Protein AF-A0A539DQ31-F1 (afdb_monomer_lite)

Foldseek 3Di:
DDPVVVVVVVCVVVVVVVCVDPQNVCVVVVNHDPVNVVVVVVD

Sequence (43 aa):
MTFYEQLYAATQPARTELLTIPLLKAGVAGRLSRETYLAFLTE

Structure (mmCIF, N/CA/C/O backbone):
data_AF-A0A539DQ31-F1
#
_entry.id   AF-A0A539DQ31-F1
#
loop_
_atom_site.group_PDB
_atom_site.id
_atom_site.type_symbol
_atom_site.label_atom_id
_atom_site.label_alt_id
_atom_site.label_comp_id
_atom_site.label_asym_id
_atom_site.label_entity_id
_atom_site.label_seq_id
_atom_site.pdbx_PDB_ins_code
_atom_site.Cartn_x
_atom_site.Cartn_y
_atom_site.Cartn_z
_atom_site.occupancy
_atom_site.B_iso_or_equiv
_atom_site.auth_seq_id
_atom_site.auth_comp_id
_atom_site.auth_asym_id
_atom_site.auth_atom_id
_atom_site.pdbx_PDB_model_num
ATOM 1 N N . MET A 1 1 ? -22.554 -2.715 13.176 1.00 71.50 1 MET A N 1
ATOM 2 C CA . MET A 1 1 ? -21.217 -2.667 12.558 1.00 71.50 1 MET A CA 1
ATOM 3 C C . MET A 1 1 ? -20.261 -3.522 13.368 1.00 71.50 1 MET A C 1
ATOM 5 O O . MET A 1 1 ? -20.195 -3.341 14.580 1.00 71.50 1 MET A O 1
ATOM 9 N N . THR A 1 2 ? -19.554 -4.445 12.727 1.00 97.50 2 THR A N 1
ATOM 10 C CA . THR A 1 2 ? -18.504 -5.271 13.337 1.00 97.50 2 THR A CA 1
ATOM 11 C C . THR A 1 2 ? -17.253 -4.439 13.633 1.00 97.50 2 THR A C 1
ATOM 13 O O . THR A 1 2 ? -17.055 -3.369 13.057 1.00 97.50 2 THR A O 1
ATOM 16 N N . PHE A 1 3 ? -16.374 -4.933 14.509 1.00 97.25 3 PHE A N 1
ATOM 17 C CA . PHE A 1 3 ? -15.071 -4.304 14.764 1.00 97.25 3 PHE A CA 1
ATOM 18 C C . PHE A 1 3 ? -14.242 -4.143 13.477 1.00 97.25 3 PHE A C 1
ATOM 20 O O . PHE A 1 3 ? -13.617 -3.108 13.261 1.00 97.25 3 PHE A O 1
ATOM 27 N N . TYR A 1 4 ? -14.308 -5.128 12.575 1.00 97.50 4 TYR A N 1
ATOM 28 C CA . TYR A 1 4 ? -13.662 -5.047 11.266 1.00 97.50 4 TYR A CA 1
ATOM 29 C C . TYR A 1 4 ? -14.191 -3.874 10.432 1.00 97.50 4 TYR A C 1
ATOM 31 O O . TYR A 1 4 ? -13.402 -3.103 9.896 1.0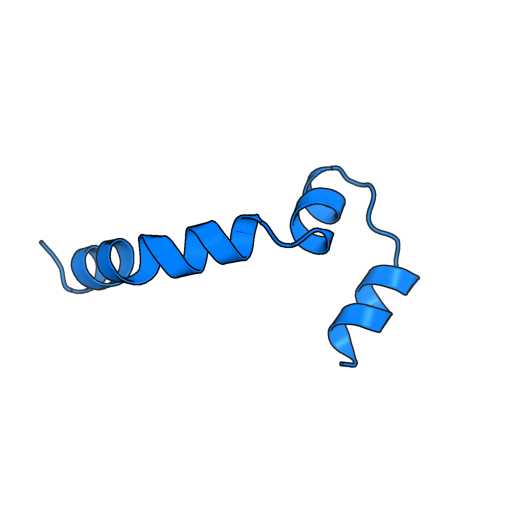0 97.50 4 TYR A O 1
ATOM 39 N N . GLU A 1 5 ? -15.512 -3.698 10.346 1.00 98.12 5 GLU A N 1
ATOM 40 C CA . GLU A 1 5 ? -16.115 -2.601 9.576 1.00 98.12 5 GLU A CA 1
ATOM 41 C C . GLU A 1 5 ? -15.730 -1.229 10.144 1.00 98.12 5 GLU A C 1
ATOM 43 O O . GLU A 1 5 ? -15.506 -0.285 9.386 1.00 98.12 5 GLU A O 1
ATOM 48 N N . GLN A 1 6 ? -15.598 -1.123 11.469 1.00 98.00 6 GLN A N 1
ATOM 49 C CA . GLN A 1 6 ? -15.122 0.093 12.134 1.00 98.00 6 GLN A CA 1
ATOM 50 C C . GLN A 1 6 ? -13.670 0.403 11.756 1.00 98.00 6 GLN A C 1
ATOM 52 O O . GLN A 1 6 ? -13.369 1.531 11.372 1.00 98.00 6 GLN A O 1
ATOM 57 N N . LEU A 1 7 ? -12.782 -0.597 11.789 1.00 97.81 7 LEU A N 1
ATOM 58 C CA . LEU A 1 7 ? -11.389 -0.440 11.362 1.00 97.81 7 LEU A CA 1
ATOM 59 C C . LEU A 1 7 ? -11.272 -0.116 9.870 1.00 97.81 7 LEU A C 1
ATOM 61 O O . LEU A 1 7 ? -10.484 0.746 9.477 1.00 97.81 7 LEU A O 1
ATOM 65 N N . TYR A 1 8 ? -12.068 -0.775 9.031 1.00 97.69 8 TYR A N 1
ATOM 66 C CA . TYR A 1 8 ? -12.107 -0.524 7.595 1.00 97.69 8 TYR A CA 1
ATOM 67 C C . TYR A 1 8 ? -12.504 0.930 7.312 1.00 97.69 8 TYR A C 1
ATOM 69 O O . TYR A 1 8 ? -11.833 1.611 6.539 1.00 97.69 8 TYR A O 1
ATOM 77 N N . ALA A 1 9 ? -13.550 1.434 7.971 1.00 98.12 9 ALA A N 1
ATOM 78 C CA . ALA A 1 9 ? -13.975 2.823 7.831 1.00 98.12 9 ALA A CA 1
ATOM 79 C C . ALA A 1 9 ? -12.917 3.805 8.366 1.00 98.12 9 ALA A C 1
ATOM 81 O O . ALA A 1 9 ? -12.560 4.759 7.676 1.00 98.12 9 ALA A O 1
ATOM 82 N N . ALA A 1 10 ? -12.357 3.543 9.552 1.00 98.19 10 ALA A N 1
ATOM 83 C CA . ALA A 1 10 ? -11.352 4.404 10.176 1.00 98.19 10 ALA A CA 1
ATOM 84 C C . ALA A 1 10 ? -10.056 4.515 9.352 1.00 98.19 10 ALA A C 1
ATOM 86 O O . ALA A 1 10 ? -9.408 5.558 9.347 1.00 98.19 10 ALA A O 1
ATOM 87 N N . THR A 1 11 ? -9.689 3.462 8.618 1.00 97.81 11 THR A N 1
ATOM 88 C CA . THR A 1 11 ? -8.474 3.426 7.785 1.00 97.81 11 THR A CA 1
ATOM 89 C C . THR A 1 11 ? -8.701 3.881 6.340 1.00 97.81 11 THR A C 1
ATOM 91 O O . THR A 1 11 ? -7.759 3.893 5.547 1.00 97.81 11 THR A O 1
ATOM 94 N N . GLN A 1 12 ? -9.918 4.295 5.966 1.00 98.38 12 GLN A N 1
ATOM 95 C CA . GLN A 1 12 ? -10.231 4.813 4.627 1.00 98.38 12 GLN A CA 1
ATOM 96 C C . GLN A 1 12 ? -9.249 5.908 4.151 1.00 98.38 12 GLN A C 1
ATOM 98 O O . GLN A 1 12 ? -8.768 5.782 3.020 1.00 98.38 12 GLN A O 1
ATOM 103 N N . PRO A 1 13 ? -8.893 6.931 4.961 1.00 97.88 13 PRO A N 1
ATOM 104 C CA . PRO A 1 13 ? -7.985 7.989 4.515 1.00 97.88 13 PRO A CA 1
ATOM 105 C C . PRO A 1 13 ? -6.579 7.458 4.217 1.00 97.88 13 PRO A C 1
ATOM 107 O O . PRO A 1 13 ? -6.075 7.660 3.117 1.00 97.88 13 PRO A O 1
ATOM 110 N N . ALA A 1 14 ? -5.998 6.682 5.139 1.00 97.56 14 ALA A N 1
ATOM 111 C CA . ALA A 1 14 ? -4.662 6.103 4.982 1.00 97.56 14 ALA A CA 1
ATOM 112 C C . ALA A 1 14 ? -4.569 5.154 3.777 1.00 97.56 14 ALA A C 1
ATOM 114 O O . ALA A 1 14 ? -3.579 5.141 3.052 1.00 97.56 14 ALA A O 1
ATOM 115 N N . ARG A 1 15 ? -5.620 4.374 3.501 1.00 96.44 15 ARG A N 1
ATOM 116 C CA . ARG A 1 15 ? -5.664 3.518 2.304 1.00 96.44 15 ARG A CA 1
ATOM 117 C C . ARG A 1 15 ? -5.796 4.323 1.021 1.00 96.44 15 ARG A C 1
ATOM 119 O O . ARG A 1 15 ? -5.232 3.941 0.003 1.00 96.44 15 ARG A O 1
ATOM 126 N N . THR A 1 16 ? -6.533 5.429 1.064 1.00 96.50 16 THR A N 1
ATOM 127 C CA . THR A 1 16 ? -6.648 6.334 -0.084 1.00 96.50 16 THR A CA 1
ATOM 128 C C . THR A 1 16 ? -5.292 6.963 -0.387 1.00 96.50 16 THR A C 1
ATOM 130 O O . THR A 1 16 ? -4.876 6.970 -1.540 1.00 96.50 16 THR A O 1
ATOM 133 N N . GLU A 1 17 ? -4.571 7.406 0.645 1.00 96.31 17 GLU A 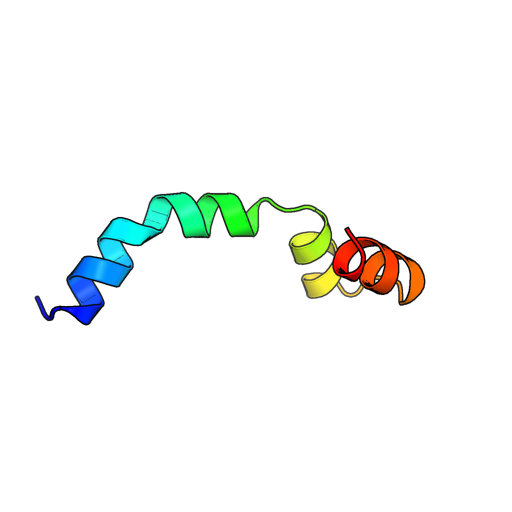N 1
ATOM 134 C CA . GLU A 1 17 ? -3.201 7.910 0.540 1.00 96.31 17 GLU A CA 1
ATOM 135 C C . 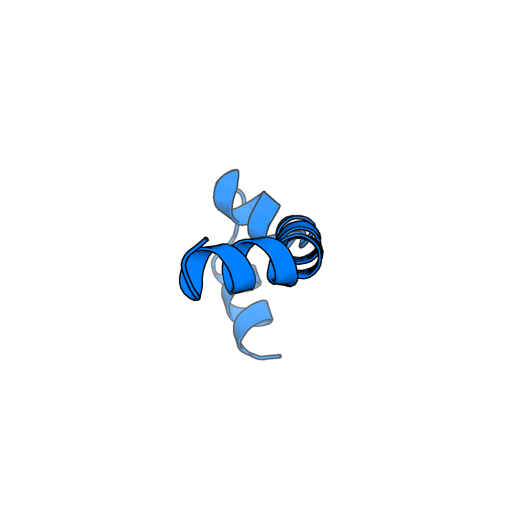GLU A 1 17 ? -2.240 6.847 -0.003 1.00 96.31 17 GLU A C 1
ATOM 137 O O . GLU A 1 17 ? -1.509 7.118 -0.956 1.00 96.31 17 GLU A O 1
ATOM 142 N N . LEU A 1 18 ? -2.312 5.611 0.503 1.00 93.69 18 LEU A N 1
ATOM 143 C CA . LEU A 1 18 ? -1.524 4.483 0.003 1.00 93.69 18 LEU A CA 1
ATOM 144 C C . LEU A 1 18 ? -1.692 4.314 -1.516 1.00 93.69 18 LEU A C 1
ATOM 146 O O . LEU A 1 18 ? -0.708 4.207 -2.240 1.00 93.69 18 LEU A O 1
ATOM 150 N N . LEU A 1 19 ? -2.921 4.380 -2.034 1.00 92.69 19 LEU A N 1
ATOM 151 C CA . LEU A 1 19 ? -3.191 4.257 -3.474 1.00 92.69 19 LEU A CA 1
ATOM 152 C C . LEU A 1 19 ? -2.610 5.404 -4.318 1.00 92.69 19 LEU A C 1
ATOM 154 O O . LEU A 1 19 ? -2.533 5.294 -5.545 1.00 92.69 19 LEU A O 1
ATOM 158 N N . THR A 1 20 ? -2.189 6.511 -3.701 1.00 93.56 20 THR A N 1
ATOM 159 C CA . THR A 1 20 ? -1.547 7.612 -4.427 1.00 93.56 20 THR A CA 1
ATOM 160 C C . THR A 1 20 ? -0.083 7.342 -4.768 1.00 93.56 20 THR A C 1
ATOM 162 O O . THR A 1 20 ? 0.408 7.963 -5.719 1.00 93.56 20 THR A O 1
ATOM 165 N N . ILE A 1 21 ? 0.567 6.394 -4.077 1.00 92.62 21 ILE A N 1
ATOM 166 C CA . ILE A 1 21 ? 1.993 6.079 -4.221 1.00 92.62 21 ILE A CA 1
ATOM 167 C C . ILE A 1 21 ? 2.324 5.740 -5.688 1.00 92.62 21 ILE A C 1
ATOM 169 O O . ILE A 1 21 ? 1.728 4.818 -6.261 1.00 92.62 21 ILE A O 1
ATOM 173 N N . PRO A 1 22 ? 3.299 6.434 -6.312 1.00 91.12 22 PRO A N 1
ATOM 174 C CA . PRO A 1 22 ? 3.663 6.220 -7.714 1.00 91.12 22 PRO A CA 1
ATOM 175 C C . PRO A 1 22 ? 4.047 4.774 -8.042 1.00 91.12 22 PRO A C 1
ATOM 177 O O . PRO A 1 22 ? 3.658 4.258 -9.089 1.00 91.12 22 PRO A O 1
ATOM 180 N N . LEU A 1 23 ? 4.754 4.102 -7.130 1.00 91.25 23 LEU A N 1
ATOM 181 C CA . LEU A 1 23 ? 5.184 2.717 -7.307 1.00 91.25 23 LEU A CA 1
ATOM 182 C C . LEU A 1 23 ? 4.002 1.744 -7.419 1.00 91.25 23 LEU A C 1
ATOM 184 O O . LEU A 1 23 ? 4.016 0.864 -8.276 1.00 91.25 23 LEU A O 1
ATOM 188 N N . LEU A 1 24 ? 2.955 1.930 -6.605 1.00 91.00 24 LEU A N 1
ATOM 189 C CA . LEU A 1 24 ? 1.748 1.102 -6.666 1.00 91.00 24 LEU A CA 1
ATOM 190 C C . LEU A 1 24 ? 1.010 1.309 -7.991 1.00 91.00 24 LEU A C 1
ATOM 192 O O . LEU A 1 24 ? 0.636 0.337 -8.645 1.00 91.00 24 LEU A O 1
ATOM 196 N N . LYS A 1 25 ? 0.885 2.559 -8.452 1.00 92.06 25 LYS A N 1
ATOM 197 C CA . LYS A 1 25 ? 0.302 2.869 -9.769 1.00 92.06 25 LYS A CA 1
ATOM 198 C C . LYS A 1 25 ? 1.103 2.239 -10.912 1.00 92.06 25 LYS A C 1
ATOM 200 O O . LYS A 1 25 ? 0.514 1.671 -11.829 1.00 92.06 25 LYS A O 1
ATOM 205 N N . ALA A 1 26 ? 2.434 2.313 -10.856 1.00 91.50 26 ALA A N 1
ATOM 206 C CA . ALA A 1 26 ? 3.313 1.708 -11.854 1.00 91.50 26 ALA A CA 1
ATOM 207 C C . ALA A 1 26 ? 3.218 0.174 -11.851 1.00 91.50 26 ALA A C 1
ATOM 209 O O . ALA A 1 26 ? 3.159 -0.430 -12.922 1.00 91.50 26 ALA A O 1
ATOM 210 N N . GLY A 1 27 ? 3.148 -0.444 -10.669 1.00 90.88 27 GLY A N 1
ATOM 211 C CA . GLY A 1 27 ? 2.995 -1.889 -10.502 1.00 90.88 27 GLY A CA 1
ATOM 212 C C . GLY A 1 27 ? 1.699 -2.415 -11.112 1.00 90.88 27 GLY A C 1
ATOM 213 O O . GLY A 1 27 ? 1.741 -3.315 -11.946 1.00 90.88 27 GLY A O 1
ATOM 214 N N . VAL A 1 28 ? 0.558 -1.802 -10.780 1.00 90.31 28 VAL A N 1
ATOM 215 C CA . VAL A 1 28 ? -0.753 -2.203 -11.330 1.00 90.31 28 VAL A CA 1
ATOM 216 C C . VAL A 1 28 ? -0.821 -1.987 -12.848 1.00 90.31 28 VAL A C 1
ATOM 218 O O . VAL A 1 28 ? -1.476 -2.749 -13.553 1.00 90.31 28 VAL A O 1
ATOM 221 N N . ALA A 1 29 ? -0.105 -0.991 -13.375 1.00 92.94 29 ALA A N 1
ATOM 222 C CA . ALA A 1 29 ? -0.005 -0.739 -14.813 1.00 92.94 29 ALA A CA 1
ATOM 223 C C . ALA A 1 29 ? 1.010 -1.641 -15.550 1.00 92.94 29 ALA A C 1
ATOM 225 O O . ALA A 1 29 ? 1.181 -1.480 -16.758 1.00 92.94 29 ALA A O 1
ATOM 226 N N . GLY A 1 30 ? 1.723 -2.535 -14.852 1.00 92.19 30 GLY A N 1
ATOM 227 C CA . GLY A 1 30 ? 2.766 -3.385 -15.440 1.00 92.19 30 GLY A CA 1
ATOM 228 C C . GLY A 1 30 ? 4.028 -2.629 -15.879 1.00 92.19 30 GLY A C 1
ATOM 229 O O . GLY A 1 30 ? 4.779 -3.115 -16.717 1.00 92.19 30 GLY A O 1
ATOM 230 N N . ARG A 1 31 ? 4.264 -1.427 -15.339 1.00 92.44 31 ARG A N 1
ATOM 231 C CA . ARG A 1 31 ? 5.395 -0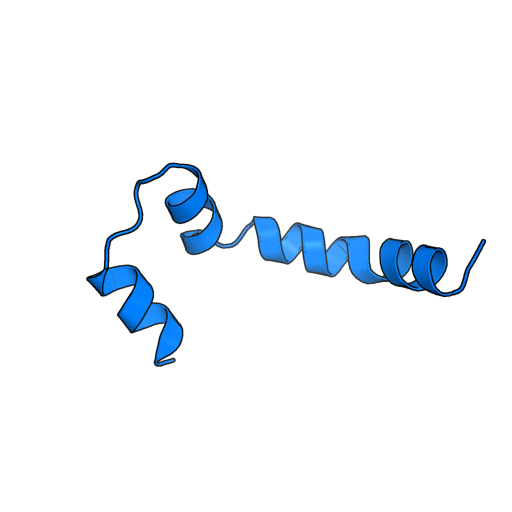.539 -15.683 1.00 92.44 31 ARG A CA 1
ATOM 232 C C . ARG A 1 31 ? 6.478 -0.502 -14.603 1.00 92.44 31 ARG A C 1
ATOM 234 O O . ARG A 1 31 ? 7.301 0.409 -14.583 1.00 92.44 31 ARG A O 1
ATOM 241 N N . LEU A 1 32 ? 6.452 -1.455 -13.678 1.00 91.69 32 LEU A N 1
ATOM 242 C CA . LEU A 1 32 ? 7.406 -1.537 -12.581 1.00 91.69 32 LEU A CA 1
ATOM 243 C C . LEU A 1 32 ? 8.600 -2.408 -12.979 1.00 91.69 32 LEU A C 1
ATOM 245 O O . LEU A 1 32 ? 8.439 -3.591 -13.275 1.00 91.69 32 LEU A O 1
ATOM 249 N N . SER A 1 33 ? 9.800 -1.827 -12.967 1.00 91.44 33 SER A N 1
ATOM 250 C CA . SER A 1 33 ? 11.032 -2.588 -13.171 1.00 91.44 33 SER A CA 1
ATOM 251 C C . SER A 1 33 ? 11.461 -3.296 -11.880 1.00 91.44 33 SER A C 1
ATOM 253 O O . SER A 1 33 ? 11.155 -2.846 -10.771 1.00 91.44 33 SER A O 1
ATOM 255 N N . ARG A 1 34 ? 12.227 -4.385 -12.016 1.00 92.06 34 ARG A N 1
ATOM 256 C CA . ARG A 1 34 ? 12.841 -5.077 -10.872 1.00 92.06 34 ARG A CA 1
ATOM 257 C C . ARG A 1 34 ? 13.756 -4.148 -10.069 1.00 92.06 34 ARG A C 1
ATOM 259 O O . ARG A 1 34 ? 13.746 -4.214 -8.848 1.00 92.06 34 ARG A O 1
ATOM 266 N N . GLU A 1 35 ? 14.531 -3.304 -10.745 1.00 93.50 35 GLU A N 1
ATOM 267 C CA . GLU A 1 35 ? 15.452 -2.356 -10.109 1.00 93.50 35 GLU A CA 1
ATOM 268 C C . GLU A 1 35 ? 14.696 -1.352 -9.234 1.00 93.50 35 GLU A C 1
ATOM 270 O O . GLU A 1 35 ? 15.005 -1.201 -8.057 1.00 93.50 35 GLU A O 1
ATOM 275 N N . THR A 1 36 ? 13.639 -0.743 -9.777 1.00 89.94 36 THR A N 1
ATOM 276 C CA . THR A 1 36 ? 12.802 0.219 -9.049 1.00 89.94 36 THR A CA 1
ATOM 277 C C . THR A 1 36 ? 12.099 -0.427 -7.853 1.00 89.94 36 THR A C 1
ATOM 279 O O . THR A 1 36 ? 11.963 0.200 -6.806 1.00 89.94 36 THR A O 1
ATOM 282 N N . TYR A 1 37 ? 11.665 -1.684 -7.983 1.00 90.38 37 TYR A N 1
ATOM 283 C CA . TYR A 1 37 ? 11.067 -2.420 -6.870 1.00 90.38 37 TYR A CA 1
ATOM 284 C C . TYR A 1 37 ? 12.078 -2.7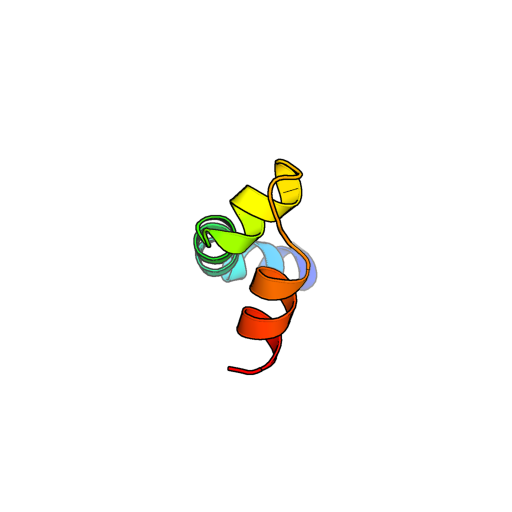04 -5.754 1.00 90.38 37 TYR A C 1
ATOM 286 O O . TYR A 1 37 ? 11.761 -2.515 -4.584 1.00 90.38 37 TYR A O 1
ATOM 294 N N . LEU A 1 38 ? 13.296 -3.122 -6.109 1.00 92.75 38 LEU A N 1
ATOM 295 C CA . LEU A 1 38 ? 14.352 -3.365 -5.128 1.00 92.75 38 LEU A CA 1
ATOM 296 C C . LEU A 1 38 ? 14.762 -2.082 -4.406 1.00 92.75 38 LEU A C 1
ATOM 298 O O . LEU A 1 38 ? 14.862 -2.117 -3.187 1.00 92.75 38 LEU A O 1
ATOM 302 N N . ALA A 1 39 ? 14.918 -0.966 -5.128 1.00 90.56 39 ALA A N 1
ATOM 303 C CA . ALA A 1 39 ? 15.241 0.328 -4.528 1.00 90.56 39 ALA A CA 1
ATOM 304 C C . ALA A 1 39 ? 14.217 0.727 -3.454 1.00 90.56 39 ALA A C 1
ATOM 306 O O . ALA A 1 39 ? 14.600 1.097 -2.352 1.00 90.56 39 ALA A O 1
ATOM 307 N N . PHE A 1 40 ? 12.922 0.558 -3.740 1.00 89.00 40 PHE A N 1
ATOM 308 C CA . PHE A 1 40 ? 11.854 0.838 -2.780 1.00 89.00 40 PHE A CA 1
ATOM 309 C C . PHE A 1 40 ? 11.890 -0.048 -1.525 1.00 89.00 40 PHE A C 1
ATOM 311 O O . PHE A 1 40 ? 11.514 0.408 -0.454 1.00 89.00 40 PHE A O 1
ATOM 318 N N . LEU A 1 41 ? 12.292 -1.317 -1.641 1.00 89.50 41 LEU A N 1
ATOM 319 C CA . LEU A 1 41 ? 12.313 -2.249 -0.504 1.00 89.50 41 LEU A CA 1
ATOM 320 C C . LEU A 1 41 ? 13.500 -2.046 0.444 1.00 89.50 41 LEU A C 1
ATOM 322 O O . LEU A 1 41 ? 13.520 -2.642 1.520 1.00 89.50 41 LEU A O 1
ATOM 326 N N . THR A 1 42 ? 14.512 -1.298 0.013 1.00 90.62 42 THR A N 1
ATOM 327 C CA . THR A 1 42 ? 15.761 -1.102 0.759 1.00 90.62 42 THR A CA 1
ATOM 328 C C . THR A 1 42 ? 15.896 0.285 1.384 1.00 90.62 42 THR A C 1
ATOM 330 O O . THR A 1 42 ? 16.940 0.561 1.973 1.00 90.62 42 THR A O 1
ATOM 333 N N . GLU A 1 43 ? 14.873 1.133 1.259 1.00 65.44 43 GLU A N 1
ATOM 334 C CA . GLU A 1 43 ? 14.720 2.368 2.048 1.00 65.44 43 GLU A CA 1
ATOM 335 C C . GLU A 1 43 ? 13.947 2.108 3.346 1.00 65.44 43 GLU A C 1
ATOM 337 O O . GLU A 1 43 ? 14.312 2.729 4.370 1.00 65.44 43 GLU A O 1
#

Radius of gyration: 14.37 Å; chains: 1; bounding box: 37×13×30 Å

pLDDT: mean 92.74, std 6.19, range [65.44, 98.38]

Secondary structure (DSSP, 8-state):
--HHHHHHHHTHHHH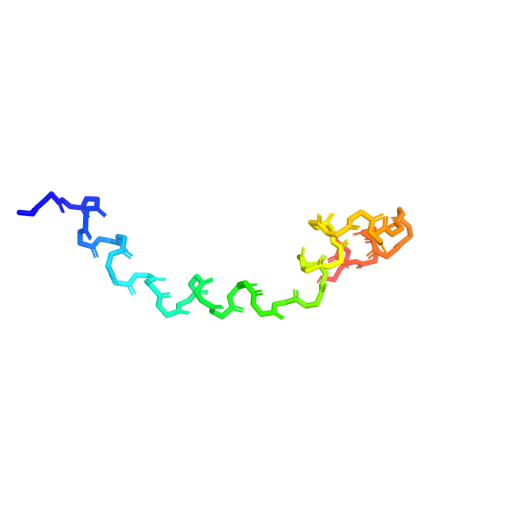HHHTT-HHHHHHHTT---HHHHHHHHT-